Protein AF-A0A2V4WYS8-F1 (afdb_monomer_lite)

Structure (mmCIF, N/CA/C/O backbone):
data_AF-A0A2V4WYS8-F1
#
_entry.id   AF-A0A2V4WYS8-F1
#
loop_
_atom_site.group_PDB
_atom_site.id
_atom_site.type_symbol
_atom_site.label_atom_id
_atom_site.label_alt_id
_atom_site.label_comp_id
_atom_site.label_asym_id
_atom_site.label_entity_id
_atom_site.label_seq_id
_atom_site.pdbx_PDB_ins_code
_atom_site.Cartn_x
_atom_site.Cartn_y
_atom_site.Cartn_z
_atom_site.occupancy
_atom_site.B_iso_or_equiv
_atom_site.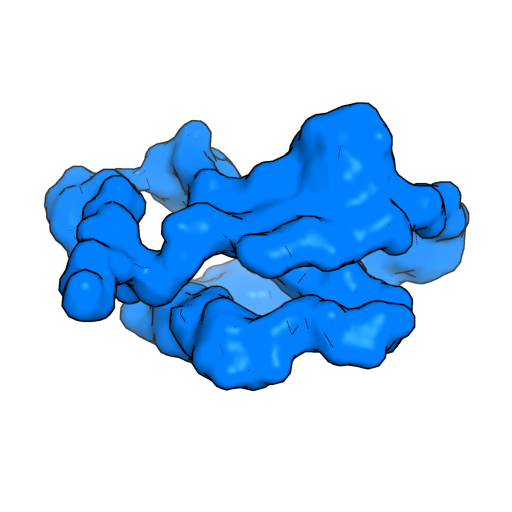auth_seq_id
_atom_site.auth_comp_id
_atom_site.auth_asym_id
_atom_site.auth_atom_id
_atom_site.pdbx_PDB_model_num
ATOM 1 N N . MET A 1 1 ? -6.760 4.023 -11.562 1.00 79.00 1 MET A N 1
ATOM 2 C CA . MET A 1 1 ? -5.636 4.577 -12.356 1.00 79.00 1 MET A CA 1
ATOM 3 C C . MET A 1 1 ? -4.504 3.570 -12.320 1.00 79.00 1 MET A C 1
ATOM 5 O O . MET A 1 1 ? -4.270 2.998 -11.260 1.00 79.00 1 MET A O 1
ATOM 9 N N . GLU A 1 2 ? -3.861 3.335 -13.459 1.00 86.75 2 GLU A N 1
ATOM 10 C CA . GLU A 1 2 ? -2.897 2.252 -13.670 1.00 86.75 2 GLU A CA 1
ATOM 11 C C . GLU A 1 2 ? -1.547 2.799 -14.145 1.00 86.75 2 GLU A C 1
ATOM 13 O O . GLU A 1 2 ? -1.485 3.842 -14.797 1.00 86.75 2 GLU A O 1
ATOM 18 N N . HIS A 1 3 ? -0.465 2.096 -13.818 1.00 88.38 3 HIS A N 1
ATOM 19 C CA . HIS A 1 3 ? 0.898 2.427 -14.217 1.00 88.38 3 HIS A CA 1
ATOM 20 C C . HIS A 1 3 ? 1.715 1.158 -14.478 1.00 88.38 3 HIS A C 1
ATOM 22 O O . HIS A 1 3 ? 1.603 0.179 -13.743 1.00 88.38 3 HIS A O 1
ATOM 28 N N . LEU A 1 4 ? 2.565 1.184 -15.507 1.00 90.75 4 LEU A N 1
ATOM 29 C CA . LEU A 1 4 ? 3.485 0.089 -15.808 1.00 90.75 4 LEU A CA 1
ATOM 30 C C . LEU A 1 4 ? 4.680 0.117 -14.855 1.00 90.75 4 LEU A C 1
ATOM 32 O O . LEU A 1 4 ? 5.454 1.069 -14.845 1.00 90.75 4 LEU A O 1
ATOM 36 N N . TYR A 1 5 ? 4.858 -0.958 -14.097 1.00 91.62 5 TYR A N 1
ATOM 37 C CA . TYR A 1 5 ? 5.978 -1.153 -13.192 1.00 91.62 5 TYR A CA 1
ATOM 38 C C . TYR A 1 5 ? 6.835 -2.351 -13.615 1.00 91.62 5 TYR A C 1
ATOM 40 O O . TYR A 1 5 ? 6.394 -3.505 -13.610 1.00 91.62 5 TYR A O 1
ATOM 48 N N . PHE A 1 6 ? 8.105 -2.069 -13.901 1.00 89.94 6 PHE A N 1
ATOM 49 C CA . PHE A 1 6 ? 9.139 -3.070 -14.132 1.00 89.94 6 PHE A CA 1
ATOM 50 C C . PHE A 1 6 ? 10.126 -3.041 -12.969 1.00 89.94 6 PHE A C 1
ATOM 52 O O . PHE A 1 6 ? 10.799 -2.034 -12.743 1.00 89.94 6 PHE A O 1
ATOM 59 N N . ARG A 1 7 ? 10.196 -4.151 -12.230 1.00 90.31 7 ARG A N 1
ATOM 60 C CA . ARG A 1 7 ? 11.055 -4.278 -11.051 1.00 90.31 7 ARG A CA 1
ATOM 61 C C . ARG A 1 7 ? 12.528 -4.236 -11.434 1.00 90.31 7 ARG A C 1
ATOM 63 O O . ARG A 1 7 ? 12.950 -4.940 -12.348 1.00 90.31 7 ARG A O 1
ATOM 70 N N . LYS A 1 8 ? 13.302 -3.456 -10.685 1.00 92.56 8 LYS A N 1
ATOM 71 C CA . LYS A 1 8 ? 14.770 -3.441 -10.711 1.00 92.56 8 LYS A CA 1
ATOM 72 C C . LYS A 1 8 ? 15.299 -3.963 -9.379 1.00 92.56 8 LYS A C 1
ATOM 74 O O . LYS A 1 8 ? 14.660 -3.761 -8.354 1.00 92.56 8 LYS A O 1
ATOM 79 N N . GLU A 1 9 ? 16.482 -4.572 -9.360 1.00 90.50 9 GLU A N 1
ATOM 80 C CA . GLU A 1 9 ? 17.089 -5.074 -8.111 1.00 90.50 9 GLU A CA 1
ATOM 81 C C . GLU A 1 9 ? 17.267 -3.969 -7.056 1.00 90.50 9 GLU A C 1
ATOM 83 O O . GLU A 1 9 ? 17.048 -4.186 -5.867 1.00 90.50 9 GLU A O 1
ATOM 88 N N . SER A 1 10 ? 17.581 -2.745 -7.492 1.00 91.50 10 SER A N 1
ATOM 89 C CA . SER A 1 10 ? 17.714 -1.575 -6.616 1.00 91.50 10 SER A CA 1
ATOM 90 C C . SER A 1 10 ? 16.421 -1.179 -5.895 1.00 91.50 10 SER A C 1
ATOM 92 O O . SER A 1 10 ? 16.474 -0.473 -4.886 1.00 91.50 10 SER A O 1
ATOM 94 N N . ASP A 1 11 ? 15.262 -1.595 -6.409 1.00 95.81 11 ASP A N 1
ATOM 95 C CA . ASP A 1 11 ? 13.957 -1.212 -5.868 1.00 95.81 11 ASP A CA 1
ATOM 96 C C . ASP A 1 11 ? 13.700 -1.853 -4.506 1.00 95.81 11 ASP A C 1
ATOM 98 O O . ASP A 1 11 ? 13.066 -1.242 -3.648 1.00 95.81 11 ASP A O 1
ATOM 102 N N . ASP A 1 12 ? 14.222 -3.059 -4.284 1.00 94.50 12 ASP A N 1
ATOM 103 C CA . ASP A 1 12 ? 13.926 -3.872 -3.103 1.00 94.50 12 ASP A CA 1
ATOM 104 C C . ASP A 1 12 ? 14.323 -3.165 -1.810 1.00 94.50 12 ASP A C 1
ATOM 106 O O . ASP A 1 12 ? 13.565 -3.153 -0.835 1.00 94.50 12 ASP A O 1
ATOM 110 N N . LYS A 1 13 ? 15.482 -2.498 -1.823 1.00 95.81 13 LYS A N 1
ATOM 111 C CA . LYS A 1 13 ? 15.942 -1.704 -0.685 1.00 95.81 13 LYS A CA 1
ATOM 112 C C . LYS A 1 13 ? 14.986 -0.544 -0.400 1.00 95.81 13 LYS A C 1
ATOM 114 O O . LYS A 1 13 ? 14.633 -0.310 0.751 1.00 95.81 13 LYS A O 1
ATOM 119 N N . ILE A 1 14 ? 14.552 0.164 -1.439 1.00 96.44 14 ILE A N 1
ATOM 120 C CA . ILE A 1 14 ? 13.673 1.332 -1.305 1.00 96.44 14 ILE A CA 1
ATOM 121 C C . ILE A 1 14 ? 12.283 0.903 -0.822 1.00 96.44 14 ILE A C 1
ATOM 123 O O . ILE A 1 14 ? 11.726 1.532 0.075 1.00 96.44 14 ILE A O 1
ATOM 127 N N . ILE A 1 15 ? 11.740 -0.186 -1.374 1.00 97.19 15 ILE A N 1
ATOM 128 C CA . ILE A 1 15 ? 10.466 -0.769 -0.938 1.00 97.19 15 ILE A CA 1
ATOM 129 C C . ILE A 1 15 ? 10.554 -1.170 0.538 1.00 97.19 15 ILE A C 1
ATOM 131 O O . ILE A 1 15 ? 9.655 -0.836 1.306 1.00 97.19 15 ILE A O 1
ATOM 135 N N . SER A 1 16 ? 11.642 -1.827 0.958 1.00 96.94 16 SER A N 1
ATOM 136 C CA . SER A 1 16 ? 11.849 -2.201 2.363 1.00 96.94 16 SER A CA 1
ATOM 1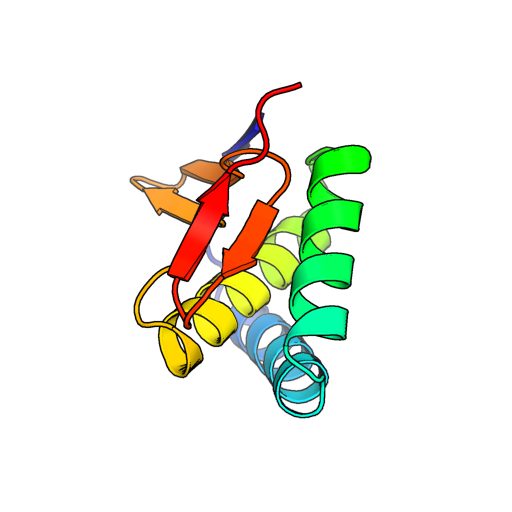37 C C . SER A 1 16 ? 11.943 -0.980 3.281 1.00 96.94 16 SER A C 1
ATOM 139 O O . SER A 1 16 ? 11.319 -0.957 4.342 1.00 96.94 16 SER A O 1
ATOM 141 N N . ASP A 1 17 ? 12.666 0.061 2.864 1.00 97.12 17 ASP A N 1
ATOM 142 C CA . ASP A 1 17 ? 12.801 1.301 3.631 1.00 97.12 17 ASP A CA 1
ATOM 143 C C . ASP A 1 17 ? 11.455 2.039 3.760 1.00 97.12 17 ASP A C 1
ATOM 145 O O . ASP A 1 17 ? 11.159 2.599 4.818 1.00 97.12 17 ASP A O 1
ATOM 149 N N . TYR A 1 18 ? 10.609 2.024 2.722 1.00 97.56 18 TYR A N 1
ATOM 150 C CA . TYR A 1 18 ? 9.234 2.519 2.824 1.00 97.56 18 TYR A CA 1
ATOM 151 C C . TYR A 1 18 ? 8.386 1.651 3.744 1.00 97.56 18 TYR A C 1
ATOM 153 O O . TYR A 1 18 ? 7.694 2.198 4.598 1.00 97.56 18 TYR A O 1
ATOM 161 N N . LYS A 1 19 ? 8.462 0.324 3.613 1.00 97.00 19 LYS A N 1
ATOM 162 C CA . LYS A 1 19 ? 7.682 -0.599 4.438 1.00 97.00 19 LYS A CA 1
ATOM 163 C C . LYS A 1 19 ? 7.946 -0.377 5.927 1.00 97.00 19 LYS A C 1
ATOM 165 O O . LYS A 1 19 ? 6.998 -0.147 6.663 1.00 97.00 19 LYS A O 1
ATOM 170 N N . LYS A 1 20 ? 9.209 -0.271 6.349 1.00 97.19 20 LYS A N 1
ATOM 171 C CA . LYS A 1 20 ? 9.574 0.036 7.748 1.00 97.19 20 LYS A CA 1
ATOM 172 C C . LYS A 1 20 ? 8.928 1.317 8.284 1.00 97.19 20 LYS A C 1
ATOM 174 O O . LYS A 1 20 ? 8.593 1.406 9.460 1.00 97.19 20 LYS A O 1
ATOM 179 N N . LYS A 1 21 ? 8.757 2.334 7.432 1.00 96.38 21 LYS A N 1
ATOM 180 C CA . LYS A 1 21 ? 8.078 3.586 7.809 1.00 96.38 21 LYS A CA 1
ATOM 181 C C . LYS A 1 21 ? 6.564 3.419 7.922 1.00 96.38 21 LYS A C 1
ATOM 183 O O . LYS A 1 21 ? 5.946 4.165 8.669 1.00 96.38 21 LYS A O 1
ATOM 188 N N . LEU A 1 22 ? 5.977 2.493 7.167 1.00 97.44 22 LEU A N 1
ATOM 189 C CA . LEU A 1 22 ? 4.548 2.182 7.204 1.00 97.44 22 LEU A CA 1
ATOM 190 C C . LEU A 1 22 ? 4.203 1.238 8.366 1.00 97.44 22 LEU A C 1
ATOM 192 O O . LEU A 1 22 ? 3.148 1.390 8.968 1.00 97.44 22 LEU A O 1
ATOM 196 N N . GLU A 1 23 ? 5.104 0.325 8.738 1.00 96.44 23 GLU A N 1
ATOM 197 C CA . GLU A 1 23 ? 4.940 -0.610 9.864 1.00 96.44 23 GLU A CA 1
ATOM 198 C C . GLU A 1 23 ? 4.642 0.114 11.188 1.00 96.44 23 GLU A C 1
ATOM 200 O O . GLU A 1 23 ? 3.830 -0.351 11.984 1.00 96.44 23 GLU A O 1
ATOM 205 N N . VAL A 1 24 ? 5.234 1.292 11.403 1.00 96.88 24 VAL A N 1
ATOM 206 C CA . VAL A 1 24 ? 5.006 2.101 12.614 1.00 96.88 24 VAL A CA 1
ATOM 207 C C . VAL A 1 24 ? 3.733 2.953 12.567 1.00 96.88 24 VAL A C 1
ATOM 209 O O . VAL A 1 24 ? 3.384 3.568 13.571 1.00 96.88 24 VAL A O 1
ATOM 212 N N . GLN A 1 25 ? 3.045 3.018 11.423 1.00 97.25 25 GLN A N 1
ATOM 213 C CA . GLN A 1 25 ? 1.802 3.778 11.281 1.00 97.25 25 GLN A CA 1
ATOM 214 C C . GLN A 1 25 ? 0.619 3.009 11.862 1.00 97.25 25 GLN A C 1
ATOM 216 O O . GLN A 1 25 ? 0.544 1.781 11.782 1.00 97.25 25 GLN A O 1
ATOM 221 N N . THR A 1 26 ? -0.359 3.739 12.382 1.00 97.56 26 THR A N 1
ATOM 222 C CA . THR A 1 26 ? -1.692 3.213 12.691 1.00 97.56 26 THR A CA 1
ATOM 223 C C . THR A 1 26 ? -2.449 2.840 11.409 1.00 97.56 26 THR A C 1
ATOM 225 O O . THR A 1 26 ? -2.075 3.232 10.302 1.00 97.56 26 THR A O 1
ATOM 228 N N . MET A 1 27 ? -3.539 2.073 11.534 1.00 97.19 27 MET A N 1
ATOM 229 C CA . MET A 1 27 ? -4.389 1.750 10.378 1.00 97.19 27 MET A CA 1
ATOM 230 C C . MET A 1 27 ? -4.976 3.013 9.728 1.00 97.19 27 MET A C 1
ATOM 232 O O . MET A 1 27 ? -5.011 3.113 8.505 1.00 97.19 27 MET A O 1
ATOM 236 N N . GLU A 1 28 ? -5.380 3.998 10.534 1.00 97.00 28 GLU A N 1
ATOM 237 C CA . GLU A 1 28 ? -5.915 5.273 10.046 1.00 97.00 28 GLU A CA 1
ATOM 238 C C . GLU A 1 28 ? -4.871 6.052 9.232 1.00 97.00 28 GLU A C 1
ATOM 240 O O . GLU A 1 28 ? -5.150 6.521 8.129 1.00 97.00 28 GLU A O 1
ATOM 245 N N . GLU A 1 29 ? -3.638 6.147 9.730 1.00 97.88 29 GLU A N 1
ATOM 246 C CA . GLU A 1 29 ? -2.534 6.792 9.012 1.00 97.88 29 GLU A CA 1
ATOM 247 C C . GLU A 1 29 ? -2.194 6.070 7.704 1.00 97.88 29 GLU A C 1
ATOM 249 O O . GLU A 1 29 ? -1.957 6.729 6.687 1.00 97.88 29 GLU A O 1
ATOM 254 N N . LEU A 1 30 ? -2.230 4.735 7.702 1.00 97.69 30 LEU A N 1
ATOM 255 C CA . LEU A 1 30 ? -1.983 3.916 6.516 1.00 97.69 30 LEU A CA 1
ATOM 256 C C . LEU A 1 30 ? -3.050 4.156 5.435 1.00 97.69 30 LEU A C 1
ATOM 258 O O . LEU A 1 30 ? -2.721 4.399 4.269 1.00 97.69 30 LEU A O 1
ATOM 262 N N . VAL A 1 31 ? -4.328 4.158 5.830 1.00 97.75 31 VAL A N 1
ATOM 263 C CA . VAL A 1 31 ? -5.468 4.493 4.960 1.00 97.75 31 VAL A CA 1
ATOM 264 C C . VAL A 1 31 ? -5.339 5.919 4.426 1.00 97.75 31 VAL A C 1
ATOM 266 O O . VAL A 1 31 ? -5.462 6.142 3.221 1.00 97.75 31 VAL A O 1
ATOM 269 N N . ASN A 1 32 ? -5.005 6.881 5.286 1.00 97.06 32 ASN A N 1
ATOM 270 C CA . ASN A 1 32 ? -4.790 8.272 4.892 1.00 97.06 32 ASN A CA 1
ATOM 271 C C . ASN A 1 32 ? -3.626 8.424 3.902 1.00 97.06 32 ASN A C 1
ATOM 273 O O . ASN A 1 32 ? -3.730 9.183 2.936 1.00 97.06 32 ASN A O 1
ATOM 277 N N . SER A 1 33 ? -2.526 7.697 4.107 1.00 95.81 33 SER A N 1
ATOM 278 C CA . SER A 1 33 ? -1.378 7.669 3.196 1.00 95.81 33 SER A CA 1
ATOM 279 C C . SER A 1 33 ? -1.786 7.171 1.808 1.00 95.81 33 SER A C 1
ATOM 281 O O . SER A 1 33 ? -1.508 7.835 0.807 1.00 95.81 33 SER A O 1
ATOM 283 N N . TYR A 1 34 ? -2.526 6.061 1.745 1.00 96.75 34 TYR A N 1
ATOM 284 C CA . TYR A 1 34 ? -3.066 5.527 0.496 1.00 96.75 34 TYR A CA 1
ATOM 285 C C . TYR A 1 34 ? -4.053 6.495 -0.177 1.00 96.75 34 TYR A C 1
ATOM 287 O O . TYR A 1 34 ? -3.893 6.811 -1.356 1.00 96.75 34 TYR A O 1
ATOM 295 N N . ASN A 1 35 ? -5.026 7.038 0.558 1.00 96.50 35 ASN A N 1
ATOM 296 C CA . ASN A 1 35 ? -6.038 7.938 -0.003 1.00 96.50 35 ASN A CA 1
ATOM 297 C C . ASN A 1 35 ? -5.423 9.237 -0.554 1.00 96.50 35 ASN A C 1
ATOM 299 O O . ASN A 1 35 ? -5.902 9.773 -1.556 1.00 96.50 35 ASN A O 1
ATOM 303 N N . ARG A 1 36 ? -4.307 9.717 0.019 1.00 94.12 36 ARG A N 1
ATOM 304 C CA . ARG A 1 36 ? -3.518 10.814 -0.574 1.00 94.12 36 ARG A CA 1
ATOM 305 C C . ARG A 1 36 ? -2.945 10.440 -1.943 1.00 94.12 36 ARG A C 1
ATOM 307 O O . ARG A 1 36 ? -2.959 11.282 -2.840 1.00 94.12 36 ARG A O 1
ATOM 314 N N . GLN A 1 37 ? -2.477 9.202 -2.124 1.00 93.38 37 GLN A N 1
ATOM 315 C CA . GLN A 1 37 ? -2.006 8.718 -3.428 1.00 93.38 37 GLN A CA 1
ATOM 316 C C . GLN A 1 37 ? -3.147 8.637 -4.441 1.00 93.38 37 GLN A C 1
ATOM 318 O O . GLN A 1 37 ? -2.976 9.067 -5.577 1.00 93.38 37 GLN A O 1
ATOM 323 N N . VAL A 1 38 ? -4.325 8.157 -4.027 1.00 93.12 38 VAL A N 1
ATOM 324 C CA . VAL A 1 38 ? -5.514 8.118 -4.894 1.00 93.12 38 VAL A CA 1
ATOM 325 C C . VAL A 1 38 ? -5.900 9.520 -5.361 1.00 93.12 38 VAL A C 1
ATOM 327 O O . VAL A 1 38 ? -6.103 9.723 -6.555 1.00 93.12 38 VAL A O 1
ATOM 330 N N . LYS A 1 39 ? -5.948 10.496 -4.444 1.00 92.00 39 LYS A N 1
ATOM 331 C CA . LYS A 1 39 ? -6.276 11.892 -4.767 1.00 92.00 39 LYS A CA 1
ATOM 332 C C . LYS A 1 39 ? -5.271 12.520 -5.735 1.00 92.00 39 LYS A C 1
ATOM 334 O O . LYS A 1 39 ? -5.665 13.296 -6.598 1.00 92.00 39 LYS A O 1
ATOM 339 N N . CYS A 1 40 ? -3.982 12.220 -5.573 1.00 88.19 40 CYS A N 1
ATOM 340 C CA . CYS A 1 40 ? -2.939 12.743 -6.455 1.00 88.19 40 CYS A CA 1
ATOM 341 C C . CYS A 1 40 ? -2.921 12.048 -7.828 1.00 88.19 40 CYS A C 1
ATOM 343 O O . CYS A 1 40 ? -2.540 12.666 -8.820 1.00 88.19 40 CYS A O 1
ATOM 345 N N . GLY A 1 41 ? -3.304 10.771 -7.884 1.00 83.62 41 GLY A N 1
ATOM 346 C CA . GLY A 1 41 ? -3.077 9.909 -9.041 1.00 83.62 41 GLY A CA 1
ATOM 347 C C . GLY A 1 41 ? -1.631 9.403 -9.131 1.00 83.62 41 GLY A C 1
ATOM 348 O O . GLY A 1 41 ? -0.739 9.862 -8.415 1.00 83.62 41 GLY A O 1
ATOM 349 N N . ILE A 1 42 ? -1.393 8.432 -10.017 1.00 81.69 42 ILE A N 1
ATOM 350 C CA . ILE A 1 42 ? -0.055 7.914 -10.324 1.00 81.69 42 ILE A CA 1
ATOM 351 C C . ILE A 1 42 ? 0.549 8.770 -11.440 1.00 81.69 42 ILE A C 1
ATOM 353 O O . ILE A 1 42 ? 0.197 8.623 -12.607 1.00 81.69 42 ILE A O 1
ATOM 357 N N . VAL A 1 43 ? 1.478 9.656 -11.089 1.00 82.94 43 VAL A N 1
ATOM 358 C CA . VAL A 1 43 ? 2.053 10.654 -12.014 1.00 82.94 43 VAL A CA 1
ATOM 359 C C . VAL A 1 43 ? 3.316 10.158 -12.737 1.00 82.94 43 VAL A C 1
ATOM 361 O O . VAL A 1 43 ? 4.158 10.945 -13.157 1.00 82.94 43 VAL A O 1
ATOM 364 N N . GLY A 1 44 ? 3.482 8.839 -12.869 1.00 74.25 44 GLY A N 1
ATOM 365 C CA . GLY A 1 44 ? 4.596 8.220 -13.602 1.00 74.25 44 GLY A CA 1
ATOM 366 C C . GLY A 1 44 ? 5.958 8.256 -12.898 1.00 74.25 44 GLY A C 1
ATOM 367 O O . GLY A 1 44 ? 6.970 7.892 -13.494 1.00 74.25 44 GLY A O 1
ATOM 368 N N . VAL A 1 45 ? 6.011 8.676 -11.632 1.00 84.12 45 VAL A N 1
ATOM 369 C CA . VAL A 1 45 ? 7.252 8.702 -10.850 1.00 84.12 45 VAL A CA 1
ATOM 370 C C . VAL A 1 45 ? 7.533 7.309 -10.288 1.00 84.12 45 VAL A C 1
ATOM 372 O O . VAL A 1 45 ? 6.770 6.804 -9.466 1.00 84.12 45 VAL A O 1
ATOM 375 N N . HIS A 1 46 ? 8.671 6.714 -10.661 1.00 90.81 46 HIS A N 1
ATOM 376 C CA . HIS A 1 46 ? 9.082 5.375 -10.198 1.00 90.81 46 HIS A CA 1
ATOM 377 C C . HIS A 1 46 ? 9.035 5.238 -8.670 1.00 90.81 46 HIS A C 1
ATOM 379 O O . HIS A 1 46 ? 8.487 4.276 -8.148 1.00 90.81 46 HIS A O 1
ATOM 385 N N . MET A 1 47 ? 9.505 6.250 -7.932 1.00 91.69 47 MET A N 1
ATOM 386 C CA . MET A 1 47 ? 9.467 6.260 -6.460 1.00 91.69 47 MET A CA 1
ATOM 387 C C . MET A 1 47 ? 8.048 6.150 -5.888 1.00 91.69 47 MET A C 1
ATOM 389 O O . MET A 1 47 ? 7.854 5.529 -4.844 1.00 91.69 47 MET A O 1
ATOM 393 N N . GLN A 1 48 ? 7.052 6.718 -6.573 1.00 92.50 48 GLN A N 1
ATOM 394 C CA . GLN A 1 48 ? 5.654 6.582 -6.178 1.00 92.50 48 GLN A CA 1
ATOM 395 C C . GLN A 1 48 ? 5.190 5.132 -6.344 1.00 92.50 48 GLN A C 1
ATOM 397 O O . GLN A 1 48 ? 4.553 4.592 -5.445 1.00 92.50 48 GLN A O 1
ATOM 402 N N . ALA A 1 49 ? 5.567 4.473 -7.445 1.00 94.00 49 ALA A N 1
ATOM 403 C CA . ALA A 1 49 ? 5.279 3.055 -7.648 1.00 94.00 49 ALA A CA 1
ATOM 404 C C . ALA A 1 49 ? 5.892 2.185 -6.535 1.00 94.00 49 ALA A C 1
ATOM 406 O O . ALA A 1 49 ? 5.223 1.298 -6.008 1.00 94.00 49 ALA A O 1
ATOM 407 N N . LEU A 1 50 ? 7.121 2.489 -6.104 1.00 96.12 50 LEU A N 1
ATOM 408 C CA . LEU A 1 50 ? 7.776 1.779 -4.998 1.00 96.12 50 LEU A CA 1
ATOM 409 C C . LEU A 1 50 ? 7.049 1.973 -3.660 1.00 96.12 50 LEU A C 1
ATOM 411 O O . LEU A 1 50 ? 6.852 1.004 -2.925 1.00 96.12 50 LEU A O 1
ATOM 415 N N . LEU A 1 51 ? 6.589 3.194 -3.363 1.00 96.25 51 LEU A N 1
ATOM 416 C CA . LEU A 1 51 ? 5.753 3.465 -2.188 1.00 96.25 51 LEU A CA 1
ATOM 417 C C . LEU A 1 51 ? 4.431 2.684 -2.242 1.00 96.25 51 LEU A C 1
ATOM 419 O O . LEU A 1 51 ? 4.018 2.100 -1.243 1.00 96.25 51 LEU A O 1
ATOM 423 N N . LEU A 1 52 ? 3.773 2.645 -3.401 1.00 96.31 52 LEU A N 1
ATOM 424 C CA . LEU A 1 52 ? 2.526 1.901 -3.596 1.00 96.31 52 LEU A CA 1
ATOM 425 C C . LEU A 1 52 ? 2.723 0.389 -3.415 1.00 96.31 52 LEU A C 1
ATOM 427 O O . LEU A 1 52 ? 1.868 -0.278 -2.835 1.00 96.31 52 LEU A O 1
ATOM 431 N N . ILE A 1 53 ? 3.860 -0.159 -3.847 1.00 96.75 53 ILE A N 1
ATOM 432 C CA . ILE A 1 53 ? 4.210 -1.563 -3.599 1.00 96.75 53 ILE A CA 1
ATOM 433 C C . ILE A 1 53 ? 4.428 -1.819 -2.104 1.00 96.75 53 ILE A C 1
ATOM 435 O O . ILE A 1 53 ? 3.966 -2.843 -1.599 1.00 96.75 53 ILE A O 1
ATOM 439 N N . ALA A 1 54 ? 5.077 -0.901 -1.385 1.00 97.94 54 ALA A N 1
ATOM 440 C CA . ALA A 1 54 ? 5.223 -1.007 0.066 1.00 97.94 54 ALA A CA 1
ATOM 441 C C . ALA A 1 54 ? 3.856 -0.954 0.777 1.00 97.94 54 A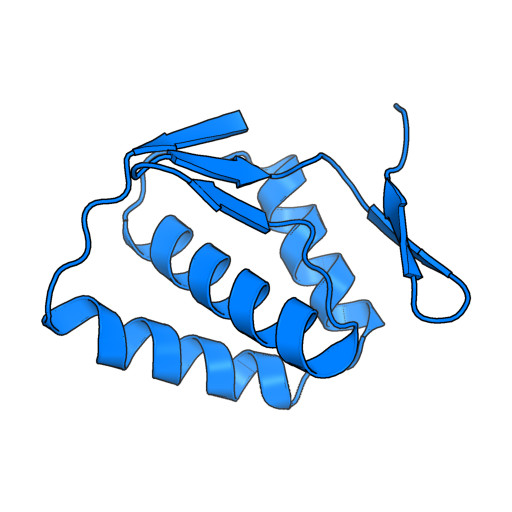LA A C 1
ATOM 443 O O . ALA A 1 54 ? 3.569 -1.815 1.605 1.00 97.94 54 ALA A O 1
ATOM 444 N N . LEU A 1 55 ? 2.968 -0.032 0.381 1.00 97.62 55 LEU A N 1
ATOM 445 C CA . LEU A 1 55 ? 1.582 0.024 0.867 1.00 97.62 55 LEU A CA 1
ATOM 446 C C . LEU A 1 55 ? 0.847 -1.295 0.611 1.00 97.62 55 LEU A C 1
ATOM 448 O O . LEU A 1 55 ? 0.219 -1.836 1.517 1.00 97.62 55 LEU A O 1
ATOM 452 N N . ARG A 1 56 ? 0.974 -1.859 -0.596 1.00 97.56 56 ARG A N 1
ATOM 453 C CA . ARG A 1 56 ? 0.387 -3.162 -0.936 1.00 97.56 56 ARG A CA 1
ATOM 454 C C . ARG A 1 56 ? 0.835 -4.267 0.017 1.00 97.56 56 ARG A C 1
ATOM 456 O O . ARG A 1 56 ? 0.029 -5.122 0.374 1.00 97.56 56 ARG A O 1
ATOM 463 N N . GLN A 1 57 ? 2.124 -4.310 0.348 1.00 97.88 57 GLN A N 1
ATOM 464 C CA . GLN A 1 57 ? 2.670 -5.314 1.262 1.00 97.88 57 GLN A CA 1
ATOM 465 C C . GLN A 1 57 ? 2.101 -5.131 2.669 1.00 97.88 57 GLN A C 1
ATOM 467 O O . GLN A 1 57 ? 1.634 -6.106 3.250 1.00 97.88 57 GLN A O 1
ATOM 472 N N . GLU A 1 58 ? 2.069 -3.895 3.164 1.00 98.06 58 GLU A N 1
ATOM 473 C CA . GLU A 1 58 ? 1.594 -3.590 4.514 1.00 98.06 58 GLU A CA 1
ATOM 474 C C . GLU A 1 58 ? 0.101 -3.894 4.695 1.00 98.06 58 GLU A C 1
ATOM 476 O O . GLU A 1 58 ? -0.286 -4.570 5.649 1.00 98.06 58 GLU A O 1
ATOM 481 N N . PHE A 1 59 ? -0.747 -3.488 3.743 1.00 97.94 59 PHE A N 1
ATOM 482 C CA . PHE A 1 59 ? -2.170 -3.834 3.778 1.00 97.94 59 PHE A CA 1
ATOM 483 C C . PHE A 1 59 ? -2.382 -5.351 3.765 1.00 97.94 59 PHE A C 1
ATOM 485 O O . PHE A 1 59 ? -3.141 -5.872 4.582 1.00 97.94 59 PHE A O 1
ATOM 492 N N . LYS A 1 60 ? -1.656 -6.085 2.909 1.00 97.62 60 LYS A N 1
ATOM 493 C CA . LYS A 1 60 ? -1.752 -7.552 2.862 1.00 97.62 60 LYS A CA 1
ATOM 494 C C . LYS A 1 60 ? -1.310 -8.213 4.157 1.00 97.62 60 LYS A C 1
ATOM 496 O O . LYS A 1 60 ? -1.843 -9.261 4.513 1.00 97.62 60 LYS A O 1
ATOM 501 N N . GLU A 1 61 ? -0.332 -7.648 4.846 1.00 97.69 61 GLU A N 1
ATOM 502 C CA . GLU A 1 61 ? 0.138 -8.197 6.109 1.00 97.69 61 GLU A CA 1
ATOM 503 C C . GLU A 1 61 ? -0.925 -8.055 7.201 1.00 97.69 61 GLU A C 1
ATOM 505 O O . GLU A 1 61 ? -1.272 -9.058 7.839 1.00 97.69 61 GLU A O 1
ATOM 510 N N . ARG A 1 62 ? -1.504 -6.851 7.325 1.00 97.25 62 ARG A N 1
ATOM 511 C CA . ARG A 1 62 ? -2.486 -6.496 8.361 1.00 97.25 62 ARG A CA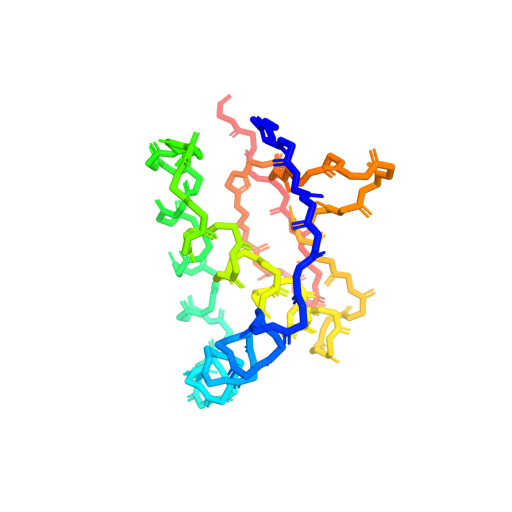 1
ATOM 512 C C . ARG A 1 62 ? -3.895 -7.024 8.099 1.00 97.25 62 ARG A C 1
ATOM 514 O O . ARG A 1 62 ? -4.523 -7.519 9.025 1.00 97.25 62 ARG A O 1
ATOM 521 N N . LEU A 1 63 ? -4.385 -6.920 6.864 1.00 96.62 63 LEU A N 1
ATOM 522 C CA . LEU A 1 63 ? -5.788 -7.176 6.503 1.00 96.62 63 LEU A CA 1
ATOM 523 C C . LEU A 1 63 ? -5.978 -8.404 5.597 1.00 96.62 63 LEU A C 1
ATOM 525 O O . LEU A 1 63 ? -7.099 -8.813 5.337 1.00 96.62 63 LEU A O 1
ATOM 529 N N . LYS A 1 64 ? -4.891 -9.011 5.096 1.00 96.56 64 LYS A N 1
ATOM 530 C CA . LYS A 1 64 ? -4.910 -10.093 4.077 1.00 96.56 64 LYS A CA 1
ATOM 531 C C . LYS A 1 64 ? -5.460 -9.680 2.707 1.00 96.56 64 LYS A C 1
ATOM 533 O O . LYS A 1 64 ? -5.517 -10.491 1.785 1.00 96.56 64 LYS A O 1
ATOM 538 N N . GLU A 1 65 ? -5.713 -8.395 2.531 1.00 95.56 65 GLU A N 1
ATOM 539 C CA . GLU A 1 65 ? -6.191 -7.753 1.313 1.00 95.56 65 GLU A CA 1
ATOM 540 C C . GLU A 1 65 ? -5.433 -6.443 1.083 1.00 95.56 65 GLU A C 1
ATOM 542 O O . GLU A 1 65 ? -4.655 -6.005 1.924 1.00 95.56 65 GLU A O 1
ATOM 547 N N . SER A 1 66 ? -5.579 -5.839 -0.093 1.00 97.25 66 SER A N 1
ATOM 548 C CA . SER A 1 66 ? -4.913 -4.574 -0.397 1.00 97.25 66 SER A CA 1
ATOM 549 C C . SER A 1 66 ? -5.695 -3.786 -1.437 1.00 97.25 66 SER A C 1
ATOM 551 O O . SER A 1 66 ? -6.116 -4.375 -2.435 1.00 97.25 66 SER A O 1
ATOM 553 N N . PRO A 1 67 ? -5.800 -2.456 -1.275 1.00 96.44 67 PRO A N 1
ATOM 554 C CA . PRO A 1 67 ? -6.442 -1.589 -2.256 1.00 96.44 67 PRO A CA 1
ATOM 555 C C . PRO A 1 67 ? -5.501 -1.255 -3.432 1.00 96.44 67 PRO A C 1
ATOM 557 O O . PRO A 1 67 ? -5.906 -0.673 -4.436 1.00 96.44 67 PRO A O 1
ATOM 560 N N . VAL A 1 68 ? -4.224 -1.634 -3.313 1.00 96.88 68 VAL A N 1
ATOM 561 C CA . VAL A 1 68 ? -3.225 -1.590 -4.380 1.00 96.88 68 VAL A CA 1
ATOM 562 C C . VAL A 1 68 ? -3.083 -2.984 -4.993 1.00 96.88 68 VAL A C 1
ATOM 564 O O . VAL A 1 68 ? -2.811 -3.958 -4.278 1.00 96.88 68 VAL A O 1
ATOM 567 N N . TYR A 1 69 ? -3.185 -3.096 -6.315 1.00 95.62 69 TYR A N 1
ATOM 568 C CA . TYR A 1 69 ? -2.934 -4.341 -7.045 1.00 95.62 69 TYR A CA 1
ATOM 569 C C . TYR A 1 69 ? -1.708 -4.222 -7.951 1.00 95.62 69 TYR A C 1
ATOM 571 O O . TYR A 1 69 ? -1.346 -3.138 -8.393 1.00 95.62 6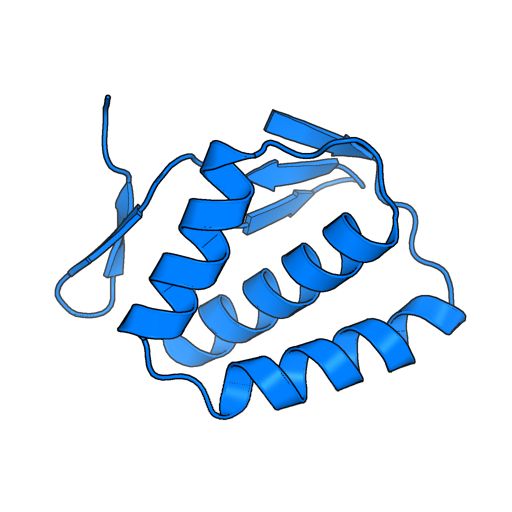9 TYR A O 1
ATOM 579 N N . LEU A 1 70 ? -1.059 -5.361 -8.199 1.00 94.56 70 LEU A N 1
ATOM 580 C CA . LEU A 1 70 ? 0.041 -5.499 -9.152 1.00 94.56 70 LEU A CA 1
ATOM 581 C C . LEU A 1 70 ? -0.189 -6.794 -9.935 1.00 94.56 70 LEU A C 1
ATOM 583 O O . LEU A 1 70 ? -0.042 -7.875 -9.359 1.00 94.56 70 LEU A O 1
ATOM 587 N N . LEU A 1 71 ? -0.597 -6.676 -11.198 1.00 93.94 71 LEU A N 1
ATOM 588 C CA . LEU A 1 71 ? -0.956 -7.790 -12.084 1.00 93.94 71 LEU A CA 1
ATOM 589 C C . LEU A 1 71 ? -0.293 -7.577 -13.445 1.00 93.94 71 LEU A C 1
ATOM 591 O O . LEU A 1 71 ? -0.494 -6.534 -14.048 1.00 93.94 71 LEU A O 1
ATOM 595 N N . ASN A 1 72 ? 0.496 -8.540 -13.932 1.00 91.81 72 ASN A N 1
ATOM 596 C CA . ASN A 1 72 ? 1.166 -8.456 -15.242 1.00 91.81 72 ASN A CA 1
ATOM 597 C C . ASN A 1 72 ? 1.883 -7.110 -15.484 1.00 91.81 72 ASN A C 1
ATOM 599 O O . ASN A 1 72 ? 1.708 -6.489 -16.526 1.00 91.81 72 ASN A O 1
ATOM 603 N N . HIS A 1 73 ? 2.661 -6.644 -14.500 1.00 91.44 73 HIS A N 1
ATOM 604 C CA . HIS A 1 73 ? 3.351 -5.340 -14.503 1.00 91.44 73 HIS A CA 1
ATOM 605 C C . HIS A 1 73 ? 2.448 -4.102 -14.390 1.00 91.44 73 HIS A C 1
ATOM 607 O O . HIS A 1 73 ? 2.961 -2.990 -14.339 1.00 91.44 73 HIS A O 1
ATOM 613 N N . ILE A 1 74 ? 1.131 -4.262 -14.284 1.00 93.00 74 ILE A N 1
ATOM 614 C CA . ILE A 1 74 ? 0.188 -3.164 -14.076 1.00 93.00 74 ILE A CA 1
ATOM 615 C C . ILE A 1 74 ? -0.002 -2.956 -12.578 1.00 93.00 74 ILE A C 1
ATOM 617 O O . ILE A 1 74 ? -0.564 -3.805 -11.884 1.00 93.00 74 ILE A O 1
ATOM 621 N N . LEU A 1 75 ? 0.491 -1.824 -12.087 1.00 95.06 75 LEU A N 1
ATOM 622 C CA . LEU A 1 75 ? 0.280 -1.330 -10.735 1.00 95.06 75 LEU A CA 1
ATOM 623 C C . LEU A 1 75 ? -0.920 -0.382 -10.732 1.00 95.06 75 LEU A C 1
ATOM 625 O O . LEU A 1 75 ? -0.933 0.588 -11.488 1.00 95.06 75 LEU A O 1
ATOM 629 N N . GLY A 1 76 ? -1.899 -0.617 -9.865 1.00 94.19 76 GLY A N 1
ATOM 630 C CA . GLY A 1 76 ? -3.089 0.227 -9.814 1.00 94.19 76 GLY A CA 1
ATOM 631 C C . GLY A 1 76 ? -3.723 0.347 -8.436 1.00 94.19 76 GLY A C 1
ATOM 632 O O . GLY A 1 76 ? -3.369 -0.363 -7.494 1.00 94.19 76 GLY A O 1
ATOM 633 N N . LEU A 1 77 ? -4.654 1.298 -8.345 1.00 94.88 77 LEU A N 1
ATOM 634 C CA . LEU A 1 77 ? -5.419 1.662 -7.148 1.00 94.88 77 LEU A CA 1
ATOM 635 C C . LEU A 1 77 ? -6.913 1.480 -7.429 1.00 94.88 77 LEU A C 1
ATOM 637 O O . LEU A 1 77 ? -7.366 1.840 -8.521 1.00 94.88 77 LEU A O 1
ATOM 641 N N . VAL A 1 78 ? -7.666 0.973 -6.451 1.00 93.88 78 VAL A N 1
ATOM 642 C CA . VAL A 1 78 ? -9.111 0.688 -6.588 1.00 93.88 78 VAL A CA 1
ATOM 643 C C . VAL A 1 78 ? -10.029 1.889 -6.314 1.00 93.88 78 VAL A C 1
ATOM 645 O O . VAL A 1 78 ? -11.227 1.793 -6.540 1.00 93.88 78 VAL A O 1
ATOM 648 N N . GLY A 1 79 ? -9.480 3.025 -5.870 1.00 94.25 79 GLY A N 1
ATOM 649 C CA . GLY A 1 79 ? -10.246 4.213 -5.457 1.00 94.25 79 GLY A CA 1
ATOM 650 C C . GLY A 1 79 ? -10.062 4.529 -3.971 1.00 94.25 79 GLY A C 1
ATOM 651 O O . GLY A 1 79 ? -9.299 3.822 -3.309 1.00 94.25 79 GLY A O 1
ATOM 652 N N . PRO A 1 80 ? -10.674 5.604 -3.442 1.00 96.50 80 PRO A N 1
ATOM 653 C CA . PRO A 1 80 ? -10.583 5.931 -2.024 1.00 96.50 80 PRO A CA 1
ATOM 654 C C . PRO A 1 80 ? -11.197 4.811 -1.181 1.00 96.50 80 PRO A C 1
ATOM 656 O O . PRO A 1 80 ? -12.154 4.166 -1.608 1.00 96.50 80 PRO A O 1
ATOM 659 N N . ILE A 1 81 ? -10.637 4.566 -0.000 1.00 97.50 81 ILE A N 1
ATOM 660 C CA . ILE A 1 81 ? -11.105 3.501 0.891 1.00 97.50 81 ILE A CA 1
ATOM 661 C C . ILE A 1 81 ? -11.271 3.981 2.325 1.00 97.50 81 ILE A C 1
ATOM 663 O O . ILE A 1 81 ? -10.690 4.986 2.740 1.00 97.50 81 ILE A O 1
ATOM 667 N N . GLU A 1 82 ? -11.960 3.167 3.104 1.00 97.75 82 GLU A N 1
ATOM 668 C CA . GLU A 1 82 ? -11.837 3.112 4.555 1.00 97.75 82 GLU A CA 1
ATOM 669 C C . GLU A 1 82 ? -11.699 1.649 5.007 1.00 97.75 82 GLU A C 1
ATOM 671 O O . GLU A 1 82 ? -11.830 0.724 4.200 1.00 97.75 82 GLU A O 1
ATOM 676 N N . VAL A 1 83 ? -11.427 1.436 6.296 1.00 97.19 83 VAL A N 1
ATOM 677 C CA . VAL A 1 83 ? -11.385 0.097 6.896 1.00 97.19 83 VAL A CA 1
ATOM 678 C C . VAL A 1 83 ? -12.513 -0.023 7.915 1.00 97.19 83 VAL A C 1
ATOM 680 O O . VAL A 1 83 ? -12.557 0.740 8.876 1.00 97.19 83 VAL A O 1
ATOM 683 N N . VAL A 1 84 ? -13.404 -0.992 7.709 1.00 95.81 84 VAL A N 1
ATOM 684 C CA . VAL A 1 84 ? -14.549 -1.306 8.574 1.00 95.81 84 VAL A CA 1
ATOM 685 C C . VAL A 1 84 ? -14.427 -2.761 9.000 1.00 95.81 84 VAL A C 1
ATOM 687 O O . VAL A 1 84 ? -14.295 -3.635 8.151 1.00 95.81 84 VAL A O 1
ATOM 690 N N . ASP A 1 85 ? -14.423 -3.025 10.306 1.00 94.00 85 ASP A N 1
ATOM 691 C CA . ASP A 1 85 ? -14.344 -4.382 10.870 1.00 94.00 85 ASP A CA 1
ATOM 692 C C . ASP A 1 85 ? -13.172 -5.229 10.332 1.00 94.00 85 ASP A C 1
ATOM 694 O O . ASP A 1 85 ? -13.272 -6.442 10.172 1.00 94.00 85 ASP A O 1
ATOM 698 N N . GLY A 1 86 ? -12.037 -4.583 10.043 1.00 93.44 86 GLY A N 1
ATOM 699 C CA . GLY A 1 86 ? -10.855 -5.248 9.482 1.00 93.44 86 GLY A CA 1
ATOM 700 C C . GLY A 1 86 ? -10.929 -5.512 7.976 1.00 93.44 86 GLY A C 1
ATOM 701 O O . GLY A 1 86 ? -10.062 -6.209 7.455 1.00 93.44 86 GLY A O 1
ATOM 702 N N . HIS A 1 87 ? -11.915 -4.933 7.288 1.00 95.50 87 HIS A N 1
ATOM 703 C CA . HIS A 1 87 ? -12.111 -5.055 5.851 1.00 95.50 87 HIS A CA 1
ATOM 704 C C . HIS A 1 87 ? -12.063 -3.703 5.136 1.00 95.50 87 HIS A C 1
ATOM 706 O O . HIS A 1 87 ? -12.557 -2.691 5.629 1.00 95.50 87 HIS A O 1
ATOM 712 N N . ILE A 1 88 ? -11.493 -3.686 3.941 1.00 97.12 88 ILE A N 1
ATOM 713 C CA . ILE A 1 88 ? -11.409 -2.553 3.039 1.00 97.12 88 ILE A CA 1
ATOM 714 C C . ILE A 1 88 ? -12.778 -2.368 2.398 1.00 97.12 88 ILE A C 1
ATOM 716 O O . ILE A 1 88 ? -13.256 -3.219 1.646 1.00 97.12 88 ILE A O 1
ATOM 720 N N . ARG A 1 89 ? -13.374 -1.202 2.637 1.00 97.12 89 ARG A N 1
ATOM 721 C CA . ARG A 1 89 ? -14.547 -0.727 1.908 1.00 97.12 89 ARG A CA 1
ATOM 722 C C . ARG A 1 89 ? -14.115 0.363 0.937 1.00 97.12 89 ARG A C 1
ATOM 724 O O . ARG A 1 89 ? -13.469 1.330 1.334 1.00 97.12 89 ARG A O 1
ATOM 731 N N . ILE A 1 90 ? -14.463 0.197 -0.336 1.00 96.19 90 ILE A N 1
ATOM 732 C CA . ILE A 1 90 ? -14.246 1.223 -1.360 1.00 96.19 90 ILE A CA 1
ATOM 733 C C . ILE A 1 90 ? -15.330 2.287 -1.199 1.00 96.19 90 ILE A C 1
ATOM 735 O O . ILE A 1 90 ? -16.509 1.963 -1.067 1.00 96.19 90 ILE A O 1
ATOM 739 N N . LEU A 1 91 ? -14.915 3.548 -1.198 1.00 94.12 91 LEU A N 1
ATOM 740 C CA . LEU A 1 91 ? -15.812 4.691 -1.182 1.00 94.12 91 LEU A CA 1
ATOM 741 C C . LEU A 1 91 ? -16.219 5.000 -2.624 1.00 94.12 91 LEU A C 1
ATOM 743 O O . LEU A 1 91 ? -15.375 5.360 -3.450 1.00 94.12 91 LEU A O 1
ATOM 747 N N . GLU A 1 92 ? -17.504 4.835 -2.930 1.00 82.06 92 GLU A N 1
ATOM 748 C CA . GLU A 1 92 ? -18.083 5.353 -4.168 1.00 82.06 92 GLU A CA 1
ATOM 749 C C . GLU A 1 92 ? -18.169 6.884 -4.064 1.00 82.06 92 GLU A C 1
ATOM 751 O O . GLU A 1 92 ? -18.577 7.416 -3.028 1.00 82.06 92 GLU A O 1
ATOM 756 N N . ASN A 1 93 ? -17.722 7.582 -5.113 1.00 59.38 93 ASN A N 1
ATOM 757 C CA . ASN A 1 93 ? -17.889 9.033 -5.244 1.00 59.38 93 ASN A CA 1
ATOM 758 C C . ASN A 1 93 ? -19.264 9.368 -5.816 1.00 59.38 93 ASN A C 1
ATOM 760 O O . ASN A 1 93 ? -19.679 8.651 -6.755 1.00 59.38 93 ASN A O 1
#

Sequence (93 aa):
MEHLYFRKESDDKIISDYKKKLEVQTMEELVNSYNRQVKCGIVGVHMQALLLIALRQEFKERLKESPVYLLNHILGLVGPIEVVDGHIRILEN

Secondary structure (DSSP, 8-state):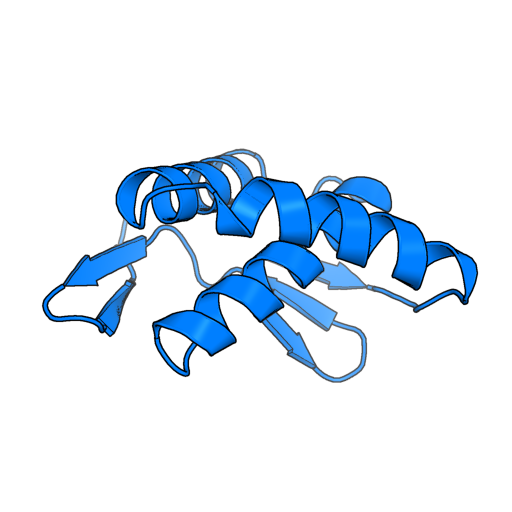
-EEE----TTHHHHHHHHHHHHHTS-HHHHHHHHHHHHHH---S-HHHHHHHHHHHHHHHHHHS--SEEEETTEEEE--SEEEETTEEEE---

Foldseek 3Di:
DKDFDDDDPVLVVLLVVLLVVCVPDDLVVLLVVLQVCLVVDDPHDNSSLSNLVSSQVNLCVQQVGHQWDADPRITDGVARWDADPSDTDHDDD

Radius of gyration: 12.48 Å; chains: 1; bounding box: 36×23×28 Å

pLDDT: mean 93.76, std 5.8, range [59.38, 98.06]

Organism: NCBI:txid262005